Protein AF-A0A927CAJ9-F1 (afdb_monomer_lite)

Sequence (68 aa):
MNIQWQLPDNSTWETNVPSINQLLFALEVVDAVSIQGVSYQTVQKQLVVQDDHIYVAVSLVHRMAEGH

Structure (mmCIF, N/CA/C/O backbone):
data_AF-A0A927CAJ9-F1
#
_entry.id   AF-A0A927CAJ9-F1
#
loop_
_atom_site.group_PDB
_atom_site.id
_atom_site.type_symbol
_atom_site.label_atom_id
_atom_site.label_alt_id
_atom_site.label_comp_id
_atom_site.label_asym_id
_atom_site.label_entity_id
_atom_site.label_seq_id
_atom_site.pdbx_PDB_ins_code
_atom_site.Cartn_x
_atom_site.Cartn_y
_atom_site.Cartn_z
_atom_site.occupancy
_atom_site.B_iso_or_equiv
_atom_site.auth_seq_id
_atom_site.auth_comp_id
_atom_site.auth_asym_id
_atom_site.auth_atom_id
_atom_site.pdbx_PDB_model_num
ATOM 1 N N . MET A 1 1 ? -1.266 -0.702 12.674 1.00 86.44 1 MET A N 1
ATOM 2 C CA . MET A 1 1 ? -2.012 -0.636 11.399 1.00 86.44 1 MET A CA 1
ATOM 3 C C . MET A 1 1 ? -1.030 -0.926 10.293 1.00 86.44 1 MET A C 1
ATOM 5 O O . MET A 1 1 ? 0.138 -0.585 10.459 1.00 86.44 1 MET A O 1
ATOM 9 N N . ASN A 1 2 ? -1.471 -1.546 9.205 1.00 91.50 2 ASN A N 1
ATOM 10 C CA . ASN A 1 2 ? -0.557 -2.000 8.163 1.00 91.50 2 ASN A CA 1
ATOM 11 C C . ASN A 1 2 ? -0.981 -1.478 6.788 1.00 91.50 2 ASN A C 1
ATOM 13 O O . ASN A 1 2 ? -2.159 -1.212 6.541 1.00 91.50 2 ASN A O 1
ATOM 17 N N . ILE A 1 3 ? 0.000 -1.362 5.901 1.00 93.12 3 ILE A N 1
ATOM 18 C CA . ILE A 1 3 ? -0.212 -1.314 4.459 1.00 93.12 3 ILE A CA 1
ATOM 19 C C . ILE A 1 3 ? 0.154 -2.696 3.922 1.00 93.12 3 ILE A C 1
ATOM 21 O O . ILE A 1 3 ? 1.249 -3.191 4.199 1.00 93.12 3 ILE A O 1
ATOM 25 N N . GLN A 1 4 ? -0.764 -3.312 3.188 1.00 95.31 4 GLN A N 1
ATOM 26 C CA . GLN A 1 4 ? -0.547 -4.554 2.460 1.00 95.31 4 GLN A CA 1
ATOM 27 C C . GLN A 1 4 ? -0.324 -4.231 0.988 1.00 95.31 4 GLN A C 1
ATOM 29 O O . GLN A 1 4 ? -1.223 -3.758 0.297 1.00 95.31 4 GLN A O 1
ATOM 34 N N . TRP A 1 5 ? 0.881 -4.497 0.508 1.00 95.00 5 TRP A N 1
ATOM 35 C CA . TRP A 1 5 ? 1.271 -4.329 -0.881 1.00 95.00 5 TRP A CA 1
ATOM 36 C C . TRP A 1 5 ? 1.062 -5.657 -1.604 1.00 95.00 5 TRP A C 1
ATOM 38 O O . TRP A 1 5 ? 1.774 -6.623 -1.336 1.00 95.00 5 TRP A O 1
ATOM 48 N N . GLN A 1 6 ? 0.076 -5.717 -2.493 1.00 96.25 6 GLN A N 1
ATOM 49 C CA . GLN A 1 6 ? -0.191 -6.883 -3.331 1.00 96.25 6 GLN A CA 1
ATOM 50 C C . GLN A 1 6 ? 0.694 -6.801 -4.572 1.00 96.25 6 GLN A C 1
ATOM 52 O O . GLN A 1 6 ? 0.526 -5.912 -5.411 1.00 96.25 6 GLN A O 1
ATOM 57 N N . LEU A 1 7 ? 1.663 -7.704 -4.652 1.00 95.19 7 LEU A N 1
ATOM 58 C CA . LEU A 1 7 ? 2.646 -7.776 -5.724 1.00 95.19 7 LEU A CA 1
ATOM 59 C C . LEU A 1 7 ? 2.046 -8.439 -6.984 1.00 95.19 7 LEU A C 1
ATOM 61 O O . LEU A 1 7 ? 1.038 -9.144 -6.892 1.00 95.19 7 LEU A O 1
ATOM 65 N N . PRO A 1 8 ? 2.663 -8.255 -8.169 1.00 93.38 8 PRO A N 1
ATOM 66 C CA . PRO A 1 8 ? 2.143 -8.797 -9.432 1.00 93.38 8 PRO A CA 1
ATOM 67 C C . PRO A 1 8 ? 2.059 -10.330 -9.485 1.00 93.38 8 PRO A C 1
ATOM 69 O O . PRO A 1 8 ? 1.332 -10.884 -10.305 1.00 93.38 8 PRO A O 1
ATOM 72 N N . ASP A 1 9 ? 2.814 -11.019 -8.630 1.00 93.75 9 ASP A N 1
ATOM 73 C CA . ASP A 1 9 ? 2.836 -12.477 -8.491 1.00 93.75 9 ASP A CA 1
ATOM 74 C C . ASP A 1 9 ? 1.809 -13.004 -7.469 1.00 93.75 9 ASP A C 1
ATOM 76 O O . ASP A 1 9 ? 1.837 -14.183 -7.114 1.00 93.75 9 ASP A O 1
ATOM 80 N N . ASN A 1 10 ? 0.889 -12.144 -7.016 1.00 90.56 10 ASN A N 1
ATOM 81 C CA . ASN A 1 10 ? -0.099 -12.382 -5.958 1.00 90.56 10 ASN A CA 1
ATOM 82 C C . ASN A 1 10 ? 0.488 -12.591 -4.555 1.00 90.56 10 ASN A C 1
ATOM 84 O O . ASN A 1 10 ? -0.248 -12.965 -3.639 1.00 90.56 10 ASN A O 1
ATOM 88 N N . SER A 1 11 ? 1.786 -12.355 -4.354 1.00 95.12 11 SER A N 1
ATOM 89 C CA . SER A 1 11 ? 2.350 -12.316 -3.009 1.00 95.12 11 SER A CA 1
ATOM 90 C C . SER A 1 11 ? 2.026 -10.991 -2.312 1.00 95.12 11 SER A C 1
ATOM 92 O O . SER A 1 11 ? 1.704 -9.984 -2.949 1.00 95.12 11 SER A O 1
ATOM 94 N N . THR A 1 12 ? 2.094 -10.989 -0.980 1.00 95.44 12 THR A N 1
ATOM 95 C CA . THR A 1 12 ? 1.823 -9.799 -0.167 1.00 95.44 12 THR A CA 1
ATOM 96 C C . THR A 1 12 ? 3.072 -9.400 0.597 1.00 95.44 12 THR A C 1
ATOM 98 O O . THR A 1 12 ? 3.702 -10.229 1.256 1.00 95.44 12 THR A O 1
ATOM 101 N N . TRP A 1 13 ? 3.403 -8.114 0.552 1.00 94.81 13 TRP A N 1
ATOM 102 C CA . TRP A 1 13 ? 4.401 -7.505 1.421 1.00 94.81 13 TRP A CA 1
ATOM 103 C C . TRP A 1 13 ? 3.721 -6.553 2.407 1.00 94.81 13 TRP A C 1
ATOM 105 O O . TRP A 1 13 ? 2.779 -5.854 2.041 1.00 94.81 13 TRP A O 1
ATOM 115 N N . GLU A 1 14 ? 4.174 -6.510 3.659 1.00 94.81 14 GLU A N 1
ATOM 116 C CA . GLU A 1 14 ? 3.530 -5.704 4.700 1.00 94.81 14 GLU A CA 1
ATOM 117 C C . GLU A 1 14 ? 4.454 -4.615 5.240 1.00 94.81 14 GLU A C 1
ATOM 119 O O . GLU A 1 14 ? 5.623 -4.849 5.549 1.00 94.81 14 GLU A O 1
ATOM 124 N N . THR A 1 15 ? 3.902 -3.416 5.415 1.00 92.31 15 THR A N 1
ATOM 125 C CA . THR A 1 15 ? 4.546 -2.322 6.148 1.00 92.31 15 THR A CA 1
ATOM 126 C C . THR A 1 15 ? 3.711 -1.956 7.354 1.00 92.31 15 THR A C 1
ATOM 128 O O . THR A 1 15 ? 2.540 -1.601 7.217 1.00 92.31 15 THR A O 1
ATOM 131 N N . ASN A 1 16 ? 4.318 -1.981 8.537 1.00 92.69 16 ASN A N 1
ATOM 132 C CA . ASN A 1 16 ? 3.684 -1.425 9.721 1.00 92.69 16 ASN A CA 1
ATOM 133 C C . ASN A 1 16 ? 3.762 0.104 9.680 1.00 92.69 16 ASN A C 1
ATOM 135 O O . ASN A 1 16 ? 4.833 0.667 9.449 1.00 92.69 16 ASN A O 1
ATOM 139 N N . VAL A 1 17 ? 2.633 0.766 9.921 1.00 89.62 17 VAL A N 1
ATOM 140 C CA . VAL A 1 17 ? 2.560 2.223 10.028 1.00 89.62 17 VAL A CA 1
ATOM 141 C C . VAL A 1 17 ? 2.124 2.635 11.438 1.00 89.62 17 VAL A C 1
ATOM 143 O O . VAL A 1 17 ? 1.172 2.068 11.992 1.00 89.62 17 VAL A O 1
ATOM 146 N N . PRO A 1 18 ? 2.792 3.641 12.030 1.00 86.25 18 PRO A N 1
ATOM 147 C CA . PRO A 1 18 ? 2.580 4.046 13.415 1.00 86.25 18 PRO A CA 1
ATOM 148 C C . PRO A 1 18 ? 1.263 4.800 13.639 1.00 86.25 18 PRO A C 1
ATOM 150 O O . PRO A 1 18 ? 0.820 4.907 14.779 1.00 86.25 18 PRO A O 1
ATOM 153 N N . SER A 1 19 ? 0.627 5.348 12.595 1.00 87.25 19 SER A N 1
ATOM 154 C CA . SER A 1 19 ? -0.604 6.136 12.737 1.00 87.25 19 SER A CA 1
ATOM 155 C C . SER A 1 19 ? -1.522 6.068 11.515 1.00 87.25 19 SER A C 1
ATOM 157 O O . SER A 1 19 ? -1.087 5.785 10.397 1.00 87.25 19 SER A O 1
ATOM 159 N N . ILE A 1 20 ? -2.807 6.370 11.736 1.00 83.56 20 ILE A N 1
ATOM 160 C CA . ILE A 1 20 ? -3.839 6.369 10.691 1.00 83.56 20 ILE A CA 1
ATOM 161 C C . ILE A 1 20 ? -3.579 7.451 9.637 1.00 83.56 20 ILE A C 1
ATOM 163 O O . ILE A 1 20 ? -3.871 7.252 8.466 1.00 83.56 20 ILE A O 1
ATOM 167 N N . ASN A 1 21 ? -2.937 8.559 10.016 1.00 87.62 21 ASN A N 1
ATOM 168 C CA . ASN A 1 21 ? -2.583 9.626 9.081 1.00 87.62 21 ASN A CA 1
ATOM 169 C C . ASN A 1 21 ? -1.566 9.157 8.034 1.00 87.62 21 ASN A C 1
ATOM 171 O O . ASN A 1 21 ? -1.686 9.521 6.871 1.00 87.62 21 ASN A O 1
ATOM 175 N N . GLN A 1 22 ? -0.588 8.326 8.414 1.00 85.44 22 GLN A N 1
ATOM 176 C CA . GLN A 1 22 ? 0.361 7.763 7.444 1.00 85.44 22 GLN A CA 1
ATOM 177 C C . GLN A 1 22 ? -0.306 6.745 6.516 1.00 85.44 22 GLN A C 1
ATOM 179 O O . GLN A 1 22 ? 0.023 6.669 5.335 1.00 85.44 22 GLN A O 1
ATOM 184 N N . LEU A 1 23 ? -1.270 5.993 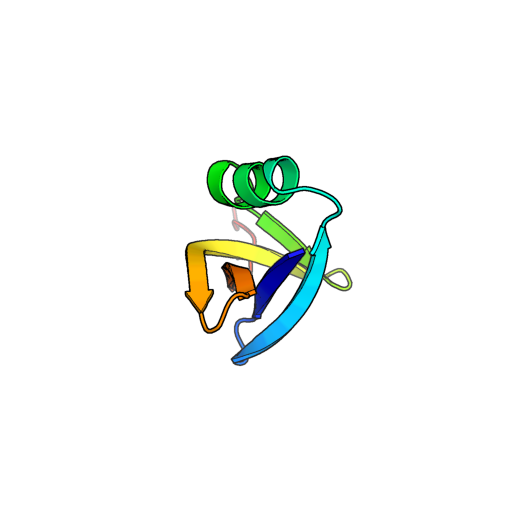7.044 1.00 85.38 23 LEU A N 1
ATOM 185 C CA . LEU A 1 23 ? -2.075 5.054 6.273 1.00 85.38 23 LEU A CA 1
ATOM 186 C C . LEU A 1 23 ? -2.938 5.780 5.224 1.00 85.38 23 LEU A C 1
ATOM 188 O O . LEU A 1 23 ? -2.942 5.394 4.058 1.00 85.38 23 LEU A O 1
ATOM 192 N N . LEU A 1 24 ? -3.605 6.870 5.616 1.00 83.75 24 LEU A N 1
ATOM 193 C CA . LEU A 1 24 ? -4.387 7.717 4.711 1.00 83.75 24 LEU A CA 1
ATOM 194 C C . LEU A 1 24 ? -3.504 8.456 3.700 1.00 83.75 24 LEU A C 1
ATOM 196 O O . LEU A 1 24 ? -3.857 8.527 2.530 1.00 83.75 24 LEU A O 1
ATOM 200 N N . PHE A 1 25 ? -2.326 8.929 4.113 1.00 87.00 25 PHE A N 1
ATOM 201 C CA . PHE A 1 25 ? -1.349 9.511 3.193 1.00 87.00 25 PHE A CA 1
ATOM 202 C C . PHE A 1 25 ? -0.943 8.510 2.104 1.00 87.00 25 PHE A C 1
ATOM 204 O O . PHE A 1 25 ? -0.932 8.852 0.924 1.00 87.00 25 PHE A O 1
ATOM 211 N N . ALA A 1 26 ? -0.667 7.255 2.474 1.00 82.00 26 ALA A N 1
ATOM 212 C CA . ALA A 1 26 ? -0.353 6.214 1.500 1.00 82.00 26 ALA A CA 1
ATOM 213 C C . ALA A 1 26 ? -1.511 5.964 0.519 1.00 82.00 26 ALA A C 1
ATOM 215 O O . ALA A 1 26 ? -1.287 5.845 -0.687 1.00 82.00 26 ALA A O 1
ATOM 216 N N . LEU A 1 27 ? -2.745 5.948 1.028 1.00 81.31 27 LEU A N 1
ATOM 217 C CA . LEU A 1 27 ? -3.958 5.830 0.219 1.00 81.31 27 LEU A CA 1
ATOM 218 C C . LEU A 1 27 ? -4.113 6.999 -0.769 1.00 81.31 27 LEU A C 1
ATOM 220 O O . LEU A 1 27 ? -4.538 6.792 -1.901 1.00 81.31 27 LEU A O 1
ATOM 224 N N . GLU A 1 28 ? -3.767 8.216 -0.366 1.00 87.00 28 GLU A N 1
ATOM 225 C CA . GLU A 1 28 ? -4.000 9.411 -1.175 1.00 87.00 28 GLU A CA 1
ATOM 226 C C . GLU A 1 28 ? -2.907 9.623 -2.229 1.00 87.00 28 GLU A C 1
ATOM 228 O O . GLU A 1 28 ? -3.219 9.817 -3.401 1.00 87.00 28 GLU A O 1
ATOM 233 N N . VAL A 1 29 ? -1.626 9.517 -1.856 1.00 89.12 29 VAL A N 1
ATOM 234 C CA . VAL A 1 29 ? -0.532 10.077 -2.677 1.00 89.12 29 VAL A CA 1
ATOM 235 C C . VAL A 1 29 ? 0.510 9.072 -3.173 1.00 89.12 29 VAL A C 1
ATOM 237 O O . VAL A 1 29 ? 1.365 9.431 -3.979 1.00 89.12 29 VAL A O 1
ATOM 240 N N . VAL A 1 30 ? 0.506 7.819 -2.699 1.00 88.50 30 VAL A N 1
ATOM 241 C CA . VAL A 1 30 ? 1.564 6.864 -3.086 1.00 88.50 30 VAL A CA 1
ATOM 242 C C . VAL A 1 30 ? 1.254 6.219 -4.431 1.00 88.50 30 VAL A C 1
ATOM 244 O O . VAL A 1 30 ? 0.516 5.239 -4.510 1.00 88.50 30 VAL A O 1
ATOM 247 N N . ASP A 1 31 ? 1.848 6.749 -5.492 1.00 92.62 31 ASP A N 1
ATOM 248 C CA . ASP A 1 31 ? 1.638 6.257 -6.862 1.00 92.62 31 ASP A CA 1
ATOM 249 C C . ASP A 1 31 ? 2.719 5.279 -7.339 1.00 92.62 31 ASP A C 1
ATOM 251 O O . ASP A 1 31 ? 2.536 4.570 -8.330 1.00 92.62 31 ASP A O 1
ATOM 255 N N . ALA A 1 32 ? 3.837 5.198 -6.620 1.00 92.69 32 ALA A N 1
ATOM 256 C CA . ALA A 1 32 ? 4.894 4.229 -6.867 1.00 92.69 32 ALA A CA 1
ATOM 257 C C . ALA A 1 32 ? 5.636 3.886 -5.573 1.00 92.69 32 ALA A C 1
ATOM 259 O O . ALA A 1 32 ? 5.751 4.710 -4.665 1.00 92.69 32 ALA A O 1
ATOM 260 N N . VAL A 1 33 ? 6.185 2.674 -5.513 1.00 92.25 33 VAL A N 1
ATOM 261 C CA . VAL A 1 33 ? 6.965 2.179 -4.374 1.00 92.25 33 VAL A CA 1
ATOM 262 C C . VAL A 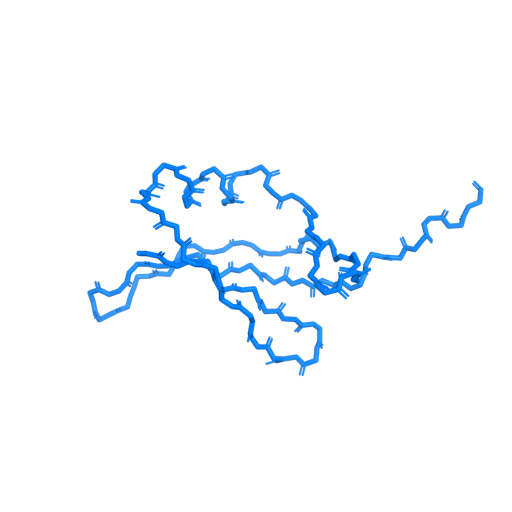1 33 ? 8.129 1.324 -4.866 1.00 92.25 33 VAL A C 1
ATOM 264 O O . VAL A 1 33 ? 8.035 0.668 -5.902 1.00 92.25 33 VAL A O 1
ATOM 267 N N . SER A 1 34 ? 9.240 1.333 -4.130 1.00 93.12 34 SER A N 1
ATOM 268 C CA . SER A 1 34 ? 10.359 0.418 -4.362 1.00 93.12 34 SER A CA 1
ATOM 269 C C . SER A 1 34 ? 10.414 -0.609 -3.238 1.00 93.12 34 SER A C 1
ATOM 271 O O . SER A 1 34 ? 10.536 -0.239 -2.070 1.00 93.12 34 SER A O 1
ATOM 273 N N . ILE A 1 35 ? 10.309 -1.892 -3.584 1.00 92.00 35 ILE A N 1
ATOM 274 C CA . ILE A 1 35 ? 10.348 -3.016 -2.641 1.00 92.00 35 ILE A CA 1
ATOM 275 C C . ILE A 1 35 ? 11.493 -3.929 -3.074 1.00 92.00 35 ILE A C 1
ATOM 277 O O . ILE A 1 35 ? 11.527 -4.390 -4.212 1.00 92.00 35 ILE A O 1
ATOM 281 N N . GLN A 1 36 ? 12.458 -4.154 -2.175 1.00 90.12 36 GLN A N 1
ATOM 282 C CA . GLN A 1 36 ? 13.654 -4.974 -2.436 1.00 90.12 36 GLN A CA 1
ATOM 283 C C . GLN A 1 36 ? 14.423 -4.566 -3.713 1.00 90.12 36 GLN A C 1
ATOM 285 O O . GLN A 1 36 ? 14.968 -5.403 -4.425 1.00 90.12 36 GLN A O 1
ATOM 290 N N . GLY A 1 37 ? 14.463 -3.263 -4.015 1.00 91.75 37 GLY A N 1
ATOM 291 C CA . GLY A 1 37 ? 15.151 -2.724 -5.194 1.00 91.75 37 GLY A CA 1
ATOM 292 C C . GLY A 1 37 ? 14.354 -2.809 -6.500 1.00 91.75 37 GLY A C 1
ATOM 293 O O . GLY A 1 37 ? 14.815 -2.295 -7.517 1.00 91.75 37 GLY A O 1
ATOM 294 N N . VAL A 1 38 ? 13.154 -3.395 -6.486 1.00 92.44 38 VAL A N 1
ATOM 295 C CA . VAL A 1 38 ? 12.248 -3.432 -7.639 1.00 92.44 38 VAL A CA 1
ATOM 296 C C . VAL A 1 38 ? 11.227 -2.306 -7.515 1.00 92.44 38 VAL A C 1
ATOM 298 O O . VAL A 1 38 ? 10.595 -2.139 -6.473 1.00 92.44 38 VAL A O 1
ATOM 301 N N . SER A 1 39 ? 11.071 -1.526 -8.584 1.00 94.00 39 SER A N 1
ATOM 302 C CA . SER A 1 39 ? 10.109 -0.423 -8.639 1.00 94.00 39 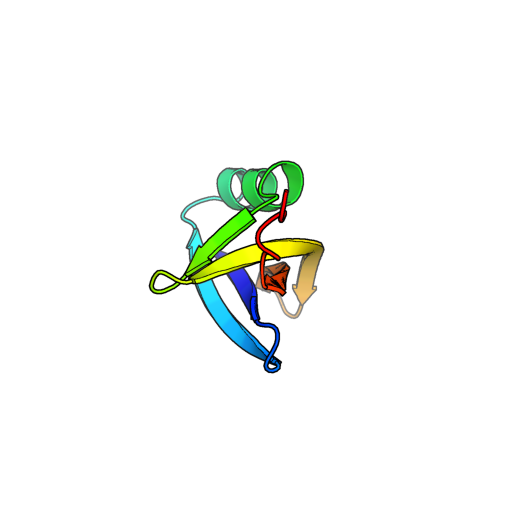SER A CA 1
ATOM 303 C C . SER A 1 39 ? 8.759 -0.891 -9.169 1.00 94.00 39 SER A C 1
ATOM 305 O O . SER A 1 39 ? 8.668 -1.504 -10.236 1.00 94.00 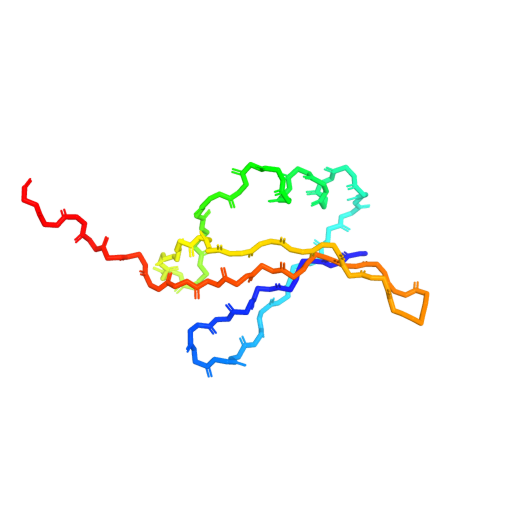39 SER A O 1
ATOM 307 N N . TYR A 1 40 ? 7.709 -0.525 -8.449 1.00 94.88 40 TYR A N 1
ATOM 308 C CA . TYR A 1 40 ? 6.329 -0.832 -8.778 1.00 94.88 40 TYR A CA 1
ATOM 309 C C . TYR A 1 40 ? 5.511 0.446 -8.903 1.00 94.88 40 TYR A C 1
ATOM 311 O O . TYR A 1 40 ? 5.785 1.444 -8.232 1.00 94.88 40 TYR A O 1
ATOM 319 N N . GLN A 1 41 ? 4.494 0.395 -9.753 1.00 95.50 41 GLN A N 1
ATOM 320 C CA . GLN A 1 41 ? 3.470 1.422 -9.856 1.00 95.50 41 GLN A CA 1
ATOM 321 C C . GLN A 1 41 ? 2.209 0.946 -9.140 1.00 95.50 41 GLN A C 1
ATOM 323 O O . GLN A 1 41 ? 1.818 -0.218 -9.256 1.00 95.50 41 GLN A O 1
ATOM 328 N N . THR A 1 42 ? 1.572 1.852 -8.410 1.00 95.00 42 THR A N 1
ATOM 329 C CA . THR A 1 42 ? 0.287 1.593 -7.775 1.00 95.00 42 THR A CA 1
ATOM 330 C C . THR A 1 42 ? -0.824 1.617 -8.820 1.00 95.00 42 THR A C 1
ATOM 332 O O . THR A 1 42 ? -0.930 2.578 -9.580 1.00 95.00 42 THR A O 1
ATOM 335 N N . VAL A 1 43 ? -1.678 0.593 -8.841 1.00 94.12 43 VAL A N 1
ATOM 336 C CA . VAL A 1 43 ? -2.854 0.541 -9.734 1.00 94.12 43 VAL A CA 1
ATOM 337 C C . VAL A 1 43 ? -4.172 0.685 -8.992 1.00 94.12 43 VAL A C 1
ATOM 339 O O . VAL A 1 43 ? -5.127 1.238 -9.531 1.00 94.12 43 VAL A O 1
ATOM 342 N N . GLN A 1 44 ? -4.230 0.216 -7.749 1.00 93.81 44 GLN A N 1
ATOM 343 C CA . GLN A 1 44 ? -5.438 0.258 -6.942 1.00 93.81 44 GLN A CA 1
ATOM 344 C C . GLN A 1 44 ? -5.071 0.423 -5.473 1.00 93.81 44 GLN A C 1
ATOM 346 O O . GLN A 1 44 ? -4.094 -0.153 -5.000 1.00 93.81 44 GLN A O 1
ATOM 351 N N . LYS A 1 45 ? -5.861 1.224 -4.758 1.00 93.62 45 LYS A N 1
ATOM 352 C CA . LYS A 1 45 ? -5.704 1.480 -3.326 1.00 93.62 45 LYS A CA 1
ATOM 353 C C . LYS A 1 45 ? -7.073 1.323 -2.670 1.00 93.62 45 LYS A C 1
ATOM 355 O O . LYS A 1 45 ? -8.053 1.882 -3.163 1.00 93.62 45 LYS A O 1
ATOM 360 N N . GLN A 1 46 ? -7.164 0.552 -1.592 1.00 92.88 46 GLN A N 1
ATOM 361 C CA . GLN A 1 46 ? -8.420 0.301 -0.883 1.00 92.88 46 GLN A CA 1
ATOM 362 C C . GLN A 1 46 ? -8.199 0.335 0.625 1.00 92.88 46 GLN A C 1
ATOM 364 O O . GLN A 1 46 ? -7.275 -0.294 1.133 1.00 92.88 46 GLN A O 1
ATOM 369 N N . LEU A 1 47 ? -9.075 1.039 1.342 1.00 91.19 47 LEU A N 1
ATOM 370 C CA . LEU A 1 47 ? -9.180 0.914 2.791 1.00 91.19 47 LEU A CA 1
ATOM 371 C C . LEU A 1 47 ? -10.037 -0.314 3.101 1.00 91.19 47 LEU A C 1
ATOM 373 O O . LEU A 1 47 ? -11.202 -0.367 2.706 1.00 91.19 47 LEU A O 1
ATOM 377 N N . VAL A 1 48 ? -9.466 -1.282 3.806 1.00 91.69 48 VAL A N 1
ATOM 378 C CA . VAL A 1 48 ? -10.163 -2.497 4.220 1.00 91.69 48 VAL A CA 1
ATOM 379 C C . VAL A 1 48 ? -10.423 -2.436 5.717 1.00 91.69 48 VAL A C 1
ATOM 381 O O . VAL A 1 48 ? -9.528 -2.127 6.506 1.00 91.69 48 VAL A O 1
ATOM 384 N N . VAL A 1 49 ? -11.668 -2.724 6.092 1.00 89.38 49 VAL A N 1
ATOM 385 C CA . VAL A 1 49 ? -12.125 -2.828 7.478 1.00 89.38 49 VAL A CA 1
ATOM 386 C C . VAL A 1 49 ? -12.734 -4.214 7.639 1.00 89.38 49 VAL A C 1
ATOM 388 O O . VAL A 1 49 ? -13.792 -4.492 7.076 1.00 89.38 49 VAL A O 1
ATOM 391 N N . GLN A 1 50 ? -12.044 -5.096 8.355 1.00 90.56 50 GLN A N 1
ATOM 392 C CA . GLN A 1 50 ? -12.461 -6.482 8.549 1.00 90.56 50 GLN A CA 1
ATOM 393 C C . GLN A 1 50 ? -12.112 -6.939 9.962 1.00 90.56 50 GLN A C 1
ATOM 395 O O . GLN A 1 50 ? -10.958 -6.818 10.358 1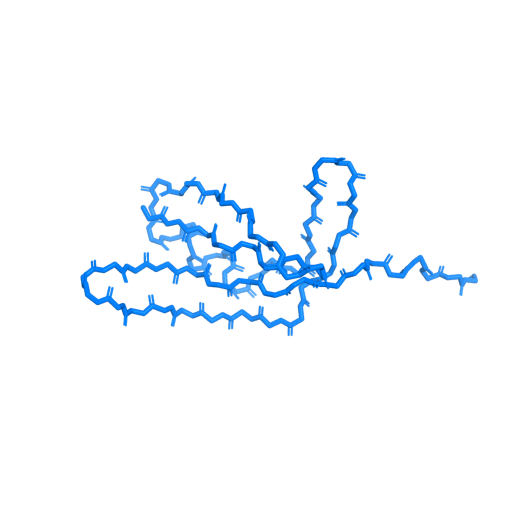.00 90.56 50 GLN A O 1
ATOM 400 N N . ASP A 1 51 ? -13.091 -7.478 10.693 1.00 83.31 51 ASP A N 1
ATOM 401 C CA . ASP A 1 51 ? -12.907 -8.097 12.017 1.00 83.31 51 ASP A CA 1
ATOM 402 C C . ASP A 1 51 ? -12.022 -7.255 12.964 1.00 83.31 51 ASP A C 1
ATOM 404 O O . ASP A 1 51 ? -11.025 -7.734 13.498 1.00 83.31 51 ASP A O 1
ATOM 408 N N . ASP A 1 52 ? -12.358 -5.967 13.110 1.00 84.56 52 ASP A N 1
ATOM 409 C CA . ASP A 1 52 ? -11.621 -4.943 13.881 1.00 84.56 52 ASP A CA 1
ATOM 410 C C . ASP A 1 52 ? -10.196 -4.599 13.398 1.00 84.56 52 ASP A C 1
ATOM 412 O O . ASP A 1 52 ? -9.503 -3.775 14.003 1.00 84.56 52 ASP A O 1
ATOM 416 N N . HIS A 1 53 ? -9.761 -5.132 12.258 1.00 85.38 53 HIS A N 1
ATOM 417 C CA . HIS A 1 53 ? -8.529 -4.725 11.596 1.00 85.38 53 HIS A CA 1
ATOM 418 C C . HIS A 1 53 ? -8.789 -3.702 10.491 1.00 85.38 53 HIS A C 1
ATOM 420 O O . HIS A 1 53 ? -9.581 -3.916 9.573 1.00 85.38 53 HIS A O 1
ATOM 426 N N . ILE A 1 54 ? -8.056 -2.589 10.569 1.00 88.31 54 ILE A N 1
ATOM 427 C CA . ILE A 1 54 ? -8.019 -1.549 9.540 1.00 88.31 54 ILE A CA 1
ATOM 428 C C . ILE A 1 54 ? -6.643 -1.572 8.880 1.00 88.31 54 ILE A C 1
ATOM 430 O O . ILE A 1 54 ? -5.612 -1.402 9.548 1.00 88.31 54 ILE A O 1
ATOM 434 N N . TYR A 1 55 ? -6.630 -1.759 7.566 1.00 91.88 55 TYR A N 1
ATOM 435 C CA . TYR A 1 55 ? -5.420 -1.724 6.752 1.00 91.88 55 TYR A CA 1
ATOM 436 C C . TYR A 1 55 ? -5.706 -1.132 5.372 1.00 91.88 55 TYR A C 1
ATOM 438 O O . TYR A 1 55 ? -6.855 -1.046 4.939 1.00 91.88 55 TYR A O 1
ATOM 446 N N . VAL A 1 56 ? -4.654 -0.700 4.681 1.00 93.12 56 VAL A N 1
ATOM 447 C CA . VAL A 1 56 ? -4.754 -0.294 3.274 1.00 93.12 56 VAL A CA 1
ATOM 448 C C . VAL A 1 56 ? -4.160 -1.390 2.414 1.00 93.12 56 VAL A C 1
ATOM 450 O O . VAL A 1 56 ? -3.001 -1.750 2.598 1.00 93.12 56 VAL A O 1
ATOM 453 N N . ALA A 1 57 ? -4.949 -1.904 1.480 1.00 94.25 57 ALA A N 1
ATOM 454 C CA . ALA A 1 57 ? -4.471 -2.771 0.418 1.00 94.25 57 ALA A CA 1
ATOM 455 C C . ALA A 1 57 ? -4.058 -1.909 -0.781 1.00 94.25 57 ALA A C 1
ATOM 457 O O . ALA A 1 57 ? -4.835 -1.069 -1.246 1.00 94.25 57 ALA A O 1
ATOM 458 N N . VAL A 1 58 ? -2.838 -2.107 -1.272 1.00 94.81 58 VAL A N 1
ATOM 459 C CA . VAL A 1 58 ? -2.292 -1.427 -2.448 1.00 94.81 58 VAL A CA 1
ATOM 460 C C . VAL A 1 58 ? -1.865 -2.468 -3.467 1.00 94.81 58 VAL A C 1
ATOM 462 O O . VAL A 1 58 ? -0.917 -3.211 -3.229 1.00 94.81 58 VAL A O 1
ATOM 465 N N . SER A 1 59 ? -2.540 -2.512 -4.610 1.00 95.94 59 SER A N 1
ATOM 466 C CA . SER A 1 59 ? -2.178 -3.403 -5.709 1.00 95.94 59 SER A CA 1
ATOM 467 C C . SER A 1 59 ? -1.115 -2.759 -6.589 1.00 95.94 59 SER A C 1
ATOM 469 O O . SER A 1 59 ? -1.203 -1.575 -6.937 1.00 95.94 59 SER A O 1
ATOM 471 N N . LEU A 1 60 ? -0.110 -3.554 -6.944 1.00 95.88 60 LEU A N 1
ATOM 472 C CA . LEU A 1 60 ? 1.093 -3.119 -7.634 1.00 95.88 60 LEU A CA 1
ATOM 473 C C . LEU A 1 60 ? 1.243 -3.808 -8.990 1.00 95.88 60 LEU A C 1
ATOM 475 O O . LEU A 1 60 ? 0.922 -4.983 -9.155 1.00 95.88 60 LEU A O 1
ATOM 479 N N . VAL A 1 61 ? 1.816 -3.085 -9.947 1.00 95.81 61 VAL A N 1
ATOM 480 C CA . VAL A 1 61 ? 2.323 -3.632 -11.214 1.00 95.81 61 VAL A CA 1
ATOM 481 C C . VAL A 1 61 ? 3.788 -3.260 -11.380 1.00 95.81 61 VAL A C 1
ATOM 483 O O . VAL A 1 61 ? 4.249 -2.267 -10.810 1.00 95.81 61 VAL A O 1
ATOM 486 N N . HIS A 1 62 ? 4.546 -4.038 -12.155 1.00 94.19 62 HIS A N 1
ATOM 487 C CA . HIS A 1 62 ? 5.902 -3.629 -12.513 1.00 94.19 62 HIS A CA 1
ATOM 488 C C . HIS A 1 62 ? 5.858 -2.270 -13.201 1.00 94.19 62 HIS A C 1
ATOM 490 O O . HIS A 1 62 ? 5.098 -2.071 -14.151 1.00 94.19 62 HIS A O 1
ATOM 496 N N . ARG A 1 63 ? 6.689 -1.337 -12.729 1.00 85.56 63 ARG A N 1
ATOM 497 C CA . ARG A 1 63 ? 6.857 -0.066 -13.420 1.00 85.56 63 ARG A CA 1
ATOM 498 C C . ARG A 1 63 ? 7.534 -0.372 -14.749 1.00 85.56 63 ARG A C 1
ATOM 500 O O . ARG A 1 63 ? 8.718 -0.709 -14.769 1.00 85.56 63 ARG A O 1
ATOM 507 N N . MET A 1 64 ? 6.784 -0.307 -15.847 1.00 76.00 64 MET A N 1
ATOM 508 C CA . MET A 1 64 ? 7.403 -0.364 -17.165 1.00 76.00 64 MET A CA 1
ATOM 509 C C . MET A 1 64 ? 8.364 0.819 -17.242 1.00 76.00 64 MET A C 1
ATOM 511 O O . MET A 1 64 ? 7.980 1.950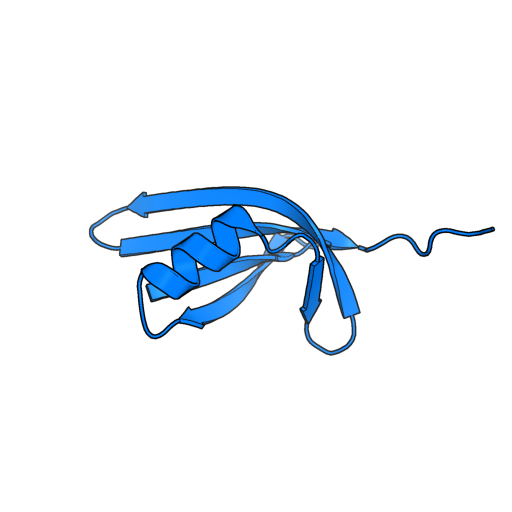 -16.938 1.00 76.00 64 MET A O 1
ATOM 515 N N . ALA A 1 65 ? 9.630 0.555 -17.567 1.00 63.38 65 ALA A N 1
ATOM 516 C CA . ALA A 1 65 ? 10.513 1.634 -17.965 1.00 63.38 65 ALA A CA 1
ATOM 517 C C . ALA A 1 65 ? 9.821 2.310 -19.149 1.00 63.38 65 ALA A C 1
ATOM 519 O O . ALA A 1 65 ? 9.535 1.642 -20.144 1.00 63.38 65 ALA A O 1
ATOM 520 N N . GLU A 1 66 ? 9.479 3.590 -19.015 1.00 56.44 66 GLU A N 1
ATOM 521 C CA . GLU A 1 66 ? 9.070 4.382 -20.165 1.00 56.44 66 GLU A CA 1
ATOM 522 C C . GLU A 1 66 ? 10.276 4.404 -21.105 1.00 56.44 66 GLU A C 1
ATOM 524 O O . GLU A 1 66 ? 11.233 5.151 -20.920 1.00 56.44 66 GLU A O 1
ATOM 529 N N . GLY A 1 67 ? 10.290 3.475 -22.058 1.00 52.53 67 GLY A N 1
ATOM 530 C CA . GLY A 1 67 ? 11.144 3.587 -23.218 1.00 52.53 67 GLY A CA 1
ATOM 531 C C . GLY A 1 67 ? 10.600 4.745 -24.036 1.00 52.53 67 GLY A C 1
ATOM 532 O O . GLY A 1 67 ? 9.466 4.650 -24.511 1.00 52.53 67 GLY A O 1
ATOM 533 N N . HIS A 1 68 ? 11.364 5.831 -24.122 1.00 35.31 68 HIS A N 1
ATOM 534 C CA . HIS A 1 68 ? 11.956 6.408 -25.339 1.00 35.31 68 HIS A CA 1
ATOM 535 C C . HIS A 1 68 ? 12.516 7.799 -25.023 1.00 35.31 68 HIS A C 1
ATOM 537 O O . HIS A 1 68 ? 11.735 8.674 -24.591 1.00 35.31 68 HIS A O 1
#

Radius of gyration: 12.43 Å; chains: 1; bounding box: 28×23×39 Å

Secondary structure (DSSP, 8-state):
-EEEEE-TTS-EEEEE-SSHHHHHHHHHH--EEEETTEEEEEEEEEEEEETTEEEEEEEEEE------

Organism: NCBI:txid2772510

Foldseek 3Di:
DWEWEQEPVRDTDIDDDPDVVVQVVCQPDVQWDADPNFIWGWDDWDFDQDPNDTYIYTYTDGDPDPDD

pLDDT: mean 88.53, std 10.4, range [35.31, 96.25]